Protein AF-D8KXJ3-F1 (afdb_monomer)

Structure (mmCIF, N/CA/C/O backbone):
data_AF-D8KXJ3-F1
#
_entry.id   AF-D8KXJ3-F1
#
loop_
_atom_site.group_PDB
_atom_site.id
_atom_site.type_symbol
_atom_site.label_atom_id
_atom_site.label_alt_id
_atom_site.label_comp_id
_atom_site.label_asym_id
_atom_site.label_entity_id
_atom_site.label_seq_id
_atom_site.pdbx_PDB_ins_code
_atom_site.Cartn_x
_atom_site.Cartn_y
_atom_site.Cartn_z
_atom_site.occupancy
_atom_site.B_iso_or_equiv
_atom_site.auth_seq_id
_atom_site.auth_comp_id
_atom_site.auth_asym_id
_atom_site.auth_atom_id
_atom_site.pdbx_PDB_model_num
ATOM 1 N N . ARG A 1 1 ? 14.049 5.245 -15.340 1.00 63.22 1 ARG A N 1
ATOM 2 C CA . ARG A 1 1 ? 13.447 4.142 -14.550 1.00 63.22 1 ARG A C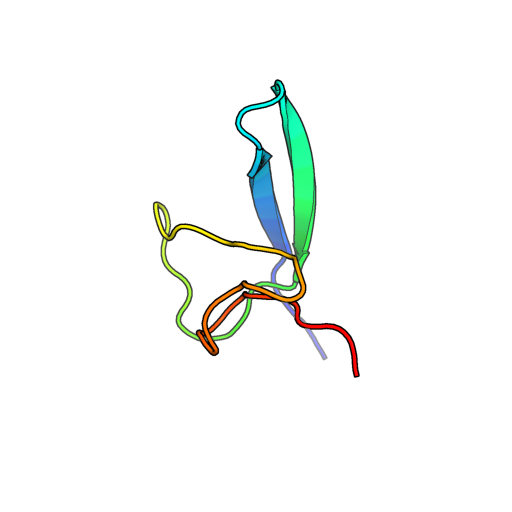A 1
ATOM 3 C C . ARG A 1 1 ? 12.062 4.633 -14.150 1.00 63.22 1 ARG A C 1
ATOM 5 O O . ARG A 1 1 ? 11.970 5.424 -13.226 1.00 63.22 1 ARG A O 1
ATOM 12 N N . ASN A 1 2 ? 11.032 4.289 -14.923 1.00 78.38 2 ASN A N 1
ATOM 13 C CA . ASN A 1 2 ? 9.685 4.839 -14.748 1.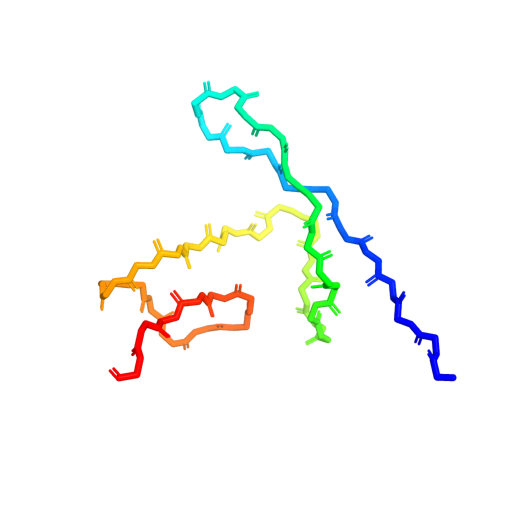00 78.38 2 ASN A CA 1
ATOM 14 C C . ASN A 1 2 ? 8.831 3.807 -14.016 1.00 78.38 2 ASN A C 1
ATOM 16 O O . ASN A 1 2 ? 8.813 2.646 -14.419 1.00 78.38 2 ASN A O 1
ATOM 20 N N . SER A 1 3 ? 8.169 4.219 -12.940 1.00 83.00 3 SER A N 1
ATOM 21 C CA . SER A 1 3 ? 7.203 3.392 -12.221 1.00 83.00 3 SER A CA 1
ATOM 22 C C . SER A 1 3 ? 5.871 4.117 -12.194 1.00 83.00 3 SER A C 1
ATOM 24 O O . SER A 1 3 ? 5.832 5.337 -12.044 1.00 83.00 3 SER A O 1
ATOM 26 N N . TYR A 1 4 ? 4.790 3.359 -12.322 1.00 88.31 4 TYR A N 1
ATOM 27 C CA . TYR A 1 4 ? 3.447 3.884 -12.136 1.00 88.31 4 TYR A CA 1
ATOM 28 C C . TYR A 1 4 ? 3.1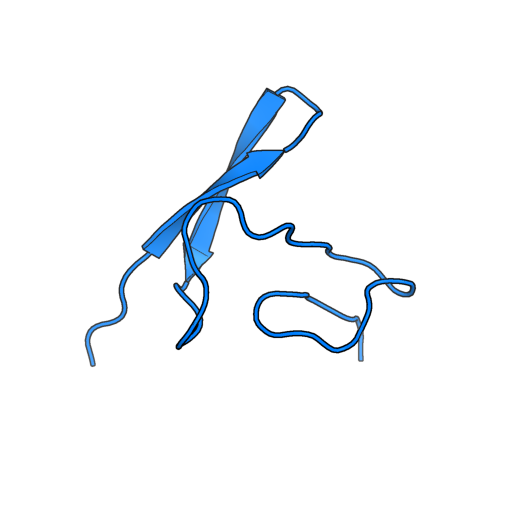47 4.046 -10.646 1.00 88.31 4 TYR A C 1
ATOM 30 O O . TYR A 1 4 ? 3.745 3.373 -9.798 1.00 88.31 4 TYR A O 1
ATOM 38 N N . ILE A 1 5 ? 2.209 4.936 -10.344 1.00 89.69 5 ILE A N 1
ATOM 39 C CA . ILE A 1 5 ? 1.647 5.118 -9.009 1.00 89.69 5 ILE A CA 1
ATOM 40 C C . ILE A 1 5 ? 0.170 4.732 -9.024 1.00 89.69 5 ILE A C 1
ATOM 42 O O . ILE A 1 5 ? -0.522 4.932 -10.022 1.00 89.69 5 ILE A O 1
ATOM 46 N N . CYS A 1 6 ? -0.304 4.187 -7.911 1.00 88.38 6 CYS A N 1
ATOM 47 C CA . CYS A 1 6 ? -1.706 3.868 -7.675 1.00 88.38 6 CYS A CA 1
ATOM 48 C C . CYS A 1 6 ? -2.268 4.786 -6.600 1.00 88.38 6 CYS A C 1
ATOM 50 O O . CYS A 1 6 ? -1.581 5.097 -5.627 1.00 88.38 6 CYS A O 1
ATOM 52 N N . LEU A 1 7 ? -3.536 5.158 -6.750 1.00 88.81 7 LEU A N 1
ATOM 53 C CA . LEU A 1 7 ? -4.312 5.795 -5.696 1.00 88.81 7 LEU A CA 1
ATOM 54 C C . LEU A 1 7 ? -4.984 4.711 -4.847 1.00 88.81 7 LEU A C 1
ATOM 56 O O . LEU A 1 7 ? -5.783 3.929 -5.356 1.00 88.81 7 LEU A O 1
ATOM 60 N N . VAL A 1 8 ? -4.678 4.687 -3.555 1.00 87.38 8 VAL A N 1
ATOM 61 C CA . VAL A 1 8 ? -5.292 3.802 -2.564 1.00 87.38 8 VAL A CA 1
ATOM 62 C C . VAL A 1 8 ? -6.247 4.623 -1.720 1.00 87.38 8 VAL A C 1
ATOM 64 O O . VAL A 1 8 ? -5.859 5.647 -1.158 1.00 87.38 8 VAL A O 1
ATOM 67 N N . SER A 1 9 ? -7.490 4.162 -1.620 1.00 89.44 9 SER A N 1
ATOM 68 C CA . SER A 1 9 ? -8.482 4.721 -0.708 1.00 89.44 9 SER A CA 1
ATOM 69 C C . SER 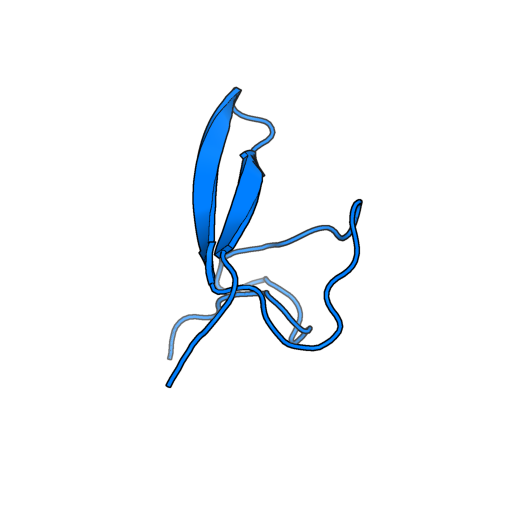A 1 9 ? -8.621 3.793 0.490 1.00 89.44 9 SER A C 1
ATOM 71 O O . SER A 1 9 ? -9.039 2.645 0.344 1.00 89.44 9 SER A O 1
ATOM 73 N N . TYR A 1 10 ? -8.281 4.282 1.675 1.00 85.69 10 TYR A N 1
ATOM 74 C CA . TYR A 1 10 ? -8.506 3.563 2.921 1.00 85.69 10 TYR A CA 1
ATOM 75 C C . TYR A 1 10 ? -9.966 3.701 3.352 1.00 85.69 10 TYR A C 1
ATOM 77 O O . TYR A 1 10 ? -10.644 4.675 3.015 1.00 85.69 10 TYR A O 1
ATOM 85 N N . LYS A 1 11 ? -10.448 2.741 4.150 1.00 85.00 11 LYS A N 1
ATOM 86 C CA . LYS A 1 11 ? -11.807 2.772 4.722 1.00 85.00 11 LYS A CA 1
ATOM 87 C C . LYS A 1 11 ? -12.075 4.020 5.569 1.00 85.00 11 LYS A C 1
ATOM 89 O O . LYS A 1 11 ? -13.219 4.426 5.711 1.00 85.00 11 LYS A O 1
ATOM 94 N N . ASN A 1 12 ? -11.016 4.632 6.085 1.00 85.19 12 ASN A N 1
ATOM 95 C CA . ASN A 1 12 ? -11.048 5.806 6.952 1.00 85.19 12 ASN A CA 1
ATOM 96 C C . ASN A 1 12 ? -11.374 7.101 6.178 1.00 85.19 12 ASN A C 1
ATOM 98 O O . ASN A 1 12 ? -11.531 8.150 6.789 1.00 85.19 12 ASN A O 1
ATOM 102 N N . GLY A 1 13 ? -11.428 7.042 4.841 1.00 87.75 13 GLY A N 1
ATOM 103 C CA . GLY A 1 13 ? -11.571 8.206 3.961 1.00 87.75 13 GLY A CA 1
ATOM 104 C C . GLY A 1 13 ? -10.236 8.777 3.473 1.00 87.75 13 GLY A C 1
ATOM 105 O O . GLY A 1 13 ? -10.216 9.560 2.523 1.00 87.75 13 GLY A O 1
ATOM 106 N N . ASP A 1 14 ? -9.119 8.344 4.061 1.00 90.06 14 ASP A N 1
ATOM 107 C CA . ASP A 1 14 ? -7.782 8.736 3.625 1.00 90.06 14 ASP A CA 1
ATOM 108 C C . ASP A 1 14 ? -7.450 8.186 2.241 1.00 90.06 14 ASP A C 1
ATOM 110 O O . ASP A 1 14 ? -7.663 7.009 1.937 1.00 90.06 14 ASP A O 1
ATOM 114 N N . LYS A 1 15 ? -6.837 9.034 1.418 1.00 90.44 15 LYS A N 1
ATOM 115 C CA . LYS A 1 15 ? -6.291 8.652 0.119 1.00 90.44 15 LYS A CA 1
ATOM 116 C C . LYS A 1 15 ? -4.777 8.766 0.162 1.00 90.44 15 LYS A C 1
ATOM 118 O O . LYS A 1 15 ? -4.249 9.808 0.540 1.00 90.44 15 LYS A O 1
ATOM 123 N N . LYS A 1 16 ? -4.070 7.714 -0.243 1.00 89.94 16 LYS A N 1
ATOM 124 C CA . LYS A 1 16 ? -2.607 7.736 -0.375 1.00 89.94 16 LYS A CA 1
ATOM 125 C C . LYS A 1 16 ? -2.192 7.255 -1.750 1.00 89.94 16 LYS A C 1
ATOM 127 O O . LYS A 1 16 ? -2.859 6.418 -2.349 1.00 89.94 16 LYS A O 1
ATOM 132 N N . TYR A 1 17 ? -1.066 7.767 -2.224 1.00 89.19 17 TYR A N 1
ATOM 133 C CA . TYR A 1 17 ? -0.415 7.232 -3.409 1.00 89.19 17 TYR A CA 1
ATOM 134 C C . TYR A 1 17 ? 0.641 6.217 -2.999 1.00 89.19 17 TYR A C 1
ATOM 136 O O . TYR A 1 17 ? 1.422 6.466 -2.081 1.00 89.19 17 TYR A O 1
ATOM 144 N N . ILE A 1 18 ? 0.670 5.086 -3.694 1.00 87.25 18 ILE A N 1
ATOM 145 C CA . ILE A 1 18 ? 1.719 4.076 -3.552 1.00 87.25 18 ILE A CA 1
ATOM 146 C C . ILE A 1 18 ? 2.349 3.804 -4.911 1.00 87.25 18 ILE A C 1
ATOM 148 O O . ILE A 1 18 ? 1.736 4.045 -5.952 1.00 87.25 18 ILE A O 1
ATOM 152 N N . LEU A 1 19 ? 3.563 3.263 -4.916 1.00 87.56 19 LEU A N 1
ATOM 153 C CA . LEU A 1 19 ? 4.138 2.711 -6.138 1.00 87.56 19 LEU A CA 1
ATOM 154 C C . LEU A 1 19 ? 3.334 1.484 -6.559 1.00 87.56 19 LEU A C 1
ATOM 156 O O . LEU A 1 19 ? 3.072 0.616 -5.732 1.00 87.56 19 LEU A O 1
ATOM 160 N N . HIS A 1 20 ? 2.971 1.411 -7.838 1.00 86.50 20 HIS A N 1
ATOM 161 C CA . HIS A 1 20 ? 2.239 0.283 -8.401 1.00 86.50 20 HIS A CA 1
ATOM 162 C C . HIS A 1 20 ? 3.120 -0.977 -8.352 1.00 86.50 20 HIS A C 1
ATOM 164 O O . HIS A 1 20 ? 4.060 -1.097 -9.149 1.00 86.50 20 HIS A O 1
ATOM 170 N N . PRO A 1 21 ? 2.831 -1.962 -7.483 1.00 84.12 21 PRO A N 1
ATOM 171 C CA . PRO A 1 21 ? 3.546 -3.225 -7.494 1.00 84.12 21 PRO A CA 1
ATOM 172 C C . PRO A 1 21 ? 3.106 -4.038 -8.713 1.00 84.12 21 PRO A C 1
ATOM 174 O O . PRO A 1 21 ? 1.949 -4.002 -9.133 1.00 84.12 21 PRO A O 1
ATOM 177 N N . LYS A 1 22 ? 4.029 -4.770 -9.334 1.00 82.38 22 LYS A N 1
ATOM 178 C CA . LYS A 1 22 ? 3.718 -5.528 -10.552 1.00 82.38 22 LYS A CA 1
ATOM 179 C C . LYS A 1 22 ? 2.679 -6.621 -10.256 1.00 82.38 22 LYS A C 1
ATOM 181 O O . LYS A 1 22 ? 2.947 -7.528 -9.470 1.00 82.38 22 LYS A O 1
ATOM 186 N N . GLY A 1 23 ? 1.532 -6.563 -10.936 1.00 82.62 23 GLY A N 1
ATOM 187 C CA . GLY A 1 23 ? 0.448 -7.544 -10.800 1.00 82.62 23 GLY A CA 1
ATOM 188 C C . GLY A 1 23 ? -0.603 -7.219 -9.736 1.00 82.62 23 GLY A C 1
ATOM 189 O O . GLY A 1 23 ? -1.359 -8.116 -9.387 1.00 82.62 23 GLY A O 1
ATOM 190 N N . LEU A 1 24 ? -0.629 -5.983 -9.229 1.00 83.75 24 LEU A N 1
ATOM 191 C CA . LEU A 1 24 ? -1.761 -5.446 -8.474 1.00 83.75 24 LEU A CA 1
ATOM 192 C C . LEU A 1 24 ? -2.859 -4.992 -9.447 1.00 83.75 24 LEU A C 1
ATOM 194 O O . LEU A 1 24 ? -2.550 -4.321 -10.432 1.00 83.75 24 LEU A O 1
ATOM 198 N N . ASN A 1 25 ? -4.114 -5.343 -9.175 1.00 83.31 25 ASN A N 1
ATOM 199 C CA . ASN A 1 25 ? -5.274 -4.951 -9.970 1.00 83.31 25 ASN A CA 1
ATOM 200 C C . ASN A 1 25 ? -6.183 -3.980 -9.202 1.00 83.31 25 ASN A C 1
ATOM 202 O O . ASN A 1 25 ? -6.137 -3.858 -7.978 1.00 83.31 25 ASN A O 1
ATOM 206 N N . ILE A 1 26 ? -7.041 -3.275 -9.938 1.00 81.12 26 ILE A N 1
ATOM 207 C CA . ILE A 1 26 ? -8.041 -2.378 -9.349 1.00 81.12 26 ILE A CA 1
ATOM 208 C C . ILE A 1 26 ? -9.053 -3.222 -8.567 1.00 81.12 26 ILE A C 1
ATOM 210 O O . ILE A 1 26 ? -9.671 -4.123 -9.127 1.00 81.12 26 ILE A O 1
ATOM 214 N N . GLY A 1 27 ? -9.224 -2.909 -7.282 1.00 82.00 27 GLY A N 1
ATOM 215 C CA . GLY A 1 27 ? -10.090 -3.658 -6.367 1.00 82.00 27 GLY A CA 1
ATOM 216 C C . GLY A 1 27 ? -9.345 -4.626 -5.446 1.00 82.00 27 GLY A C 1
ATOM 217 O O . GLY A 1 27 ? -9.962 -5.143 -4.516 1.00 82.00 27 GLY A O 1
ATOM 218 N N . ASP A 1 28 ? -8.037 -4.827 -5.643 1.00 83.81 28 ASP A N 1
ATOM 219 C CA . ASP A 1 28 ? -7.229 -5.589 -4.692 1.00 83.81 28 ASP A CA 1
ATOM 220 C C . ASP A 1 28 ? -7.175 -4.893 -3.327 1.00 83.81 28 ASP A C 1
ATOM 222 O O . ASP A 1 28 ? -7.070 -3.666 -3.211 1.00 83.81 28 ASP A O 1
ATOM 226 N N . ILE A 1 29 ? -7.237 -5.708 -2.275 1.00 81.94 29 ILE A N 1
ATOM 227 C CA . ILE A 1 29 ? -7.192 -5.242 -0.891 1.00 81.94 29 ILE A CA 1
ATOM 228 C C . ILE A 1 29 ? -5.737 -5.195 -0.448 1.00 81.94 29 ILE A C 1
ATOM 230 O O . ILE A 1 29 ? -5.062 -6.221 -0.377 1.00 81.94 29 ILE A O 1
ATOM 234 N N . ILE A 1 30 ? -5.281 -3.994 -0.106 1.00 81.75 30 ILE A N 1
ATOM 235 C CA . ILE A 1 30 ? -3.927 -3.755 0.380 1.00 81.75 30 ILE A CA 1
ATOM 236 C C . ILE A 1 30 ? -3.977 -3.544 1.886 1.00 81.75 30 ILE A C 1
ATOM 238 O O . ILE A 1 30 ? -4.719 -2.694 2.385 1.00 81.75 30 ILE A O 1
ATOM 242 N N . LEU A 1 31 ? -3.164 -4.308 2.605 1.00 82.69 31 LEU A N 1
ATOM 243 C CA . LEU A 1 31 ? -3.030 -4.232 4.051 1.00 82.69 31 LEU A CA 1
ATOM 244 C C . LEU A 1 31 ? -1.589 -3.874 4.405 1.00 82.69 31 LEU A C 1
ATOM 246 O O . LEU A 1 31 ? -0.631 -4.409 3.849 1.00 82.69 31 LEU A O 1
ATOM 250 N N . SER A 1 32 ? -1.447 -2.947 5.344 1.00 81.69 32 SER A N 1
ATOM 251 C CA . SER A 1 32 ? -0.160 -2.540 5.895 1.00 81.69 32 SER A CA 1
ATOM 252 C C . SER A 1 32 ? -0.196 -2.816 7.387 1.00 81.69 32 SER A C 1
ATOM 254 O O . SER A 1 32 ? -1.003 -2.212 8.092 1.00 81.69 32 SER A O 1
ATOM 256 N N . GLY A 1 33 ? 0.650 -3.720 7.868 1.00 81.81 33 GLY A N 1
ATOM 257 C CA . GLY A 1 33 ? 0.672 -4.105 9.276 1.00 81.81 33 GLY A CA 1
ATOM 258 C C . GLY A 1 33 ? 1.381 -5.431 9.516 1.00 81.81 33 GLY A C 1
ATOM 259 O O . GLY A 1 33 ? 1.675 -6.169 8.582 1.00 81.81 33 GLY A O 1
ATOM 260 N N . ASN A 1 34 ? 1.635 -5.738 10.787 1.00 78.56 34 ASN A N 1
ATOM 261 C CA . ASN A 1 34 ? 2.340 -6.958 11.188 1.00 78.56 34 ASN A CA 1
ATOM 262 C C . ASN A 1 34 ? 1.532 -8.238 10.905 1.00 78.56 34 ASN A C 1
ATOM 264 O O . ASN A 1 34 ? 2.102 -9.291 10.654 1.00 78.56 34 ASN A O 1
ATOM 268 N N . GLU A 1 35 ? 0.202 -8.133 10.909 1.00 81.31 35 GLU A N 1
ATOM 269 C CA . GLU A 1 35 ? -0.723 -9.225 10.570 1.00 81.31 35 GLU A CA 1
ATOM 270 C C . GLU A 1 35 ? -1.097 -9.248 9.078 1.00 81.31 35 GLU A C 1
ATOM 272 O O . GLU A 1 35 ? -1.948 -10.033 8.657 1.00 81.31 35 GLU A O 1
ATOM 277 N N . ALA A 1 36 ? -0.5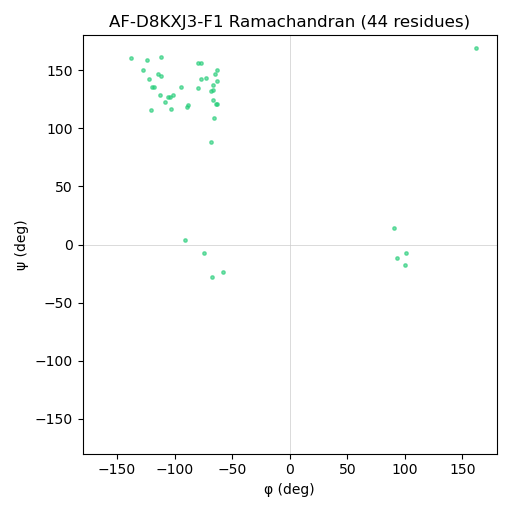07 -8.372 8.254 1.00 82.12 36 ALA A N 1
ATOM 278 C CA . ALA A 1 36 ? -0.813 -8.356 6.832 1.00 82.12 36 ALA A CA 1
ATOM 279 C C . ALA A 1 36 ? -0.268 -9.635 6.167 1.00 82.12 36 ALA A C 1
ATOM 281 O O . ALA A 1 36 ? 0.896 -9.989 6.367 1.00 82.12 36 ALA A O 1
ATOM 282 N N . PRO A 1 37 ? -1.071 -10.331 5.340 1.00 79.31 37 PRO A N 1
ATOM 283 C CA . PRO A 1 37 ? -0.599 -11.522 4.650 1.00 79.31 37 PRO A CA 1
ATOM 284 C C . PRO A 1 37 ? 0.517 -11.155 3.666 1.00 79.31 37 PRO A C 1
ATOM 286 O O . PRO A 1 37 ? 0.471 -10.089 3.045 1.00 79.31 37 PRO A O 1
ATOM 289 N N . ILE A 1 38 ? 1.489 -12.053 3.479 1.00 76.31 38 ILE A N 1
ATOM 290 C CA . ILE A 1 38 ? 2.555 -11.899 2.477 1.00 76.31 38 ILE A CA 1
ATOM 291 C C . ILE A 1 38 ? 1.923 -12.021 1.087 1.00 76.31 38 ILE A C 1
ATOM 293 O O . ILE A 1 38 ? 1.803 -13.100 0.511 1.00 76.31 38 IL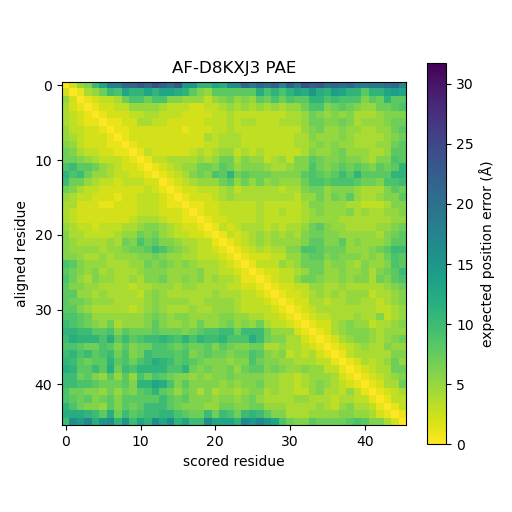E A O 1
ATOM 297 N N . SER A 1 39 ? 1.472 -10.886 0.567 1.00 76.31 39 SER A N 1
ATOM 298 C CA . SER A 1 39 ? 0.869 -10.749 -0.752 1.00 76.31 39 SER A CA 1
ATOM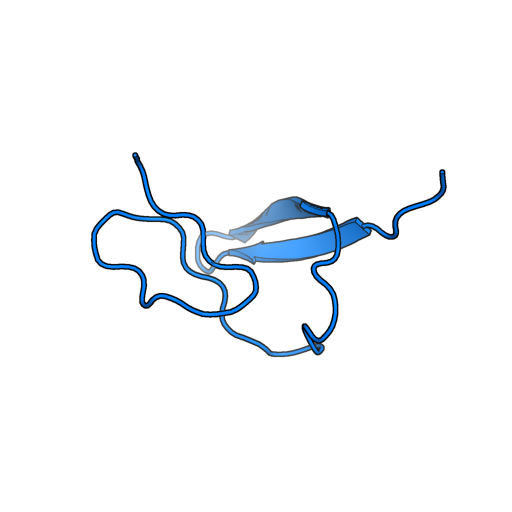 299 C C . SER A 1 39 ? 1.389 -9.490 -1.438 1.00 76.31 39 SER A C 1
ATOM 301 O O . SER A 1 39 ? 1.929 -8.577 -0.808 1.00 76.31 39 SER A O 1
ATOM 303 N N . LYS A 1 40 ? 1.245 -9.444 -2.762 1.00 76.06 40 LYS A N 1
ATOM 304 C CA . LYS A 1 40 ? 1.735 -8.344 -3.595 1.00 76.06 40 LYS A CA 1
ATOM 305 C C . LYS A 1 40 ? 1.019 -7.047 -3.212 1.00 76.06 40 LYS A C 1
ATOM 307 O O . LYS A 1 40 ? -0.195 -6.956 -3.328 1.00 76.06 40 LYS A O 1
ATOM 312 N N . GLY A 1 41 ? 1.789 -6.045 -2.793 1.00 77.06 41 GLY A N 1
ATOM 313 C CA . GLY A 1 41 ? 1.282 -4.732 -2.383 1.00 77.06 41 GLY A CA 1
ATOM 314 C C . GLY A 1 41 ? 1.179 -4.533 -0.871 1.00 77.06 41 GLY A C 1
ATOM 315 O O . GLY A 1 41 ? 1.155 -3.384 -0.437 1.00 77.06 41 GLY A O 1
ATOM 316 N N . ASN A 1 42 ? 1.197 -5.604 -0.073 1.00 83.06 42 ASN A N 1
ATOM 317 C CA . ASN A 1 42 ? 1.157 -5.490 1.382 1.00 83.06 42 ASN A CA 1
ATOM 318 C C . ASN A 1 42 ? 2.516 -5.072 1.947 1.00 83.06 42 ASN A C 1
ATOM 320 O O . ASN A 1 42 ? 3.565 -5.504 1.465 1.00 83.06 42 ASN A O 1
ATOM 324 N N . ALA A 1 43 ? 2.486 -4.233 2.979 1.00 79.75 43 ALA A N 1
ATOM 325 C CA . ALA A 1 43 ? 3.677 -3.769 3.678 1.00 79.75 43 ALA A CA 1
ATOM 326 C C . ALA A 1 43 ? 3.743 -4.414 5.066 1.00 79.75 43 ALA A C 1
ATOM 328 O O . A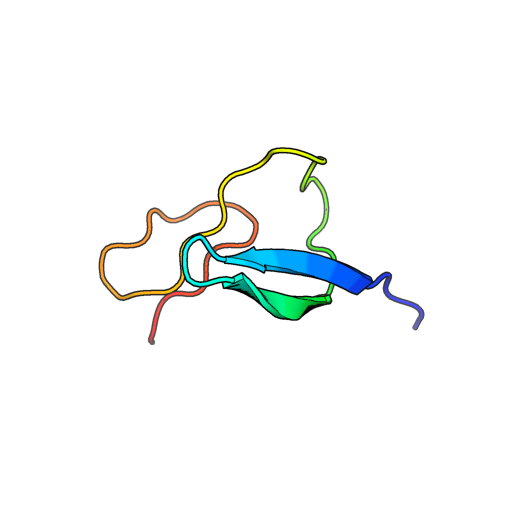LA A 1 43 ? 2.818 -4.263 5.868 1.00 79.75 43 ALA A O 1
ATOM 329 N N . ILE A 1 44 ? 4.843 -5.118 5.332 1.00 83.06 44 ILE A N 1
ATOM 330 C CA . ILE A 1 44 ? 5.117 -5.811 6.595 1.00 83.06 44 ILE A CA 1
ATOM 331 C C . ILE A 1 44 ? 6.379 -5.173 7.199 1.00 83.06 44 ILE A C 1
ATOM 333 O O . ILE A 1 44 ? 7.318 -4.895 6.445 1.00 83.06 44 ILE A O 1
ATOM 337 N N . PRO A 1 45 ? 6.402 -4.873 8.509 1.00 76.50 45 PRO A N 1
ATOM 338 C CA . PRO A 1 45 ? 7.621 -4.433 9.186 1.00 76.50 45 PRO A CA 1
ATOM 339 C C . PRO A 1 45 ? 8.697 -5.536 9.160 1.00 76.50 45 PRO A C 1
ATOM 341 O O . PRO A 1 45 ? 8.365 -6.719 9.102 1.00 76.50 45 PRO A O 1
ATOM 344 N N . LEU A 1 46 ? 9.974 -5.135 9.150 1.00 71.19 46 LEU A N 1
ATOM 345 C CA . LEU A 1 46 ? 11.123 -6.051 9.179 1.00 71.19 46 LEU A CA 1
ATOM 346 C C . LEU A 1 46 ? 11.332 -6.637 10.582 1.00 71.19 46 LEU A C 1
ATOM 348 O O . LEU A 1 46 ? 11.202 -5.852 11.550 1.00 71.19 46 LEU A O 1
#

Radius of gyration: 11.03 Å; Cα contacts (8 Å, |Δi|>4): 53; chains: 1; bounding box: 25×21×26 Å

Secondary structure (DSSP, 8-state):
----EEEEE-TTS-EEEEE--TT--TTPPP-BSTT--S-TT-B---

pLDDT: mean 82.93, std 5.33, range [63.22, 90.44]

Mean predicted aligned error: 5.42 Å

Sequence (46 aa):
RNSYICLVSYKNGDKKYILHPKGLNIGDIILSGNEAPISKGNAIPL

Organism: Tmesipteris elongata (NCBI:txid50272)

Foldseek 3Di:
DDWDWDWDQDPVRDIDIDTDFPPDDPPDDEEEECPGPPDTRHHHDD

InterPro domains:
  IPR012340 Nucleic acid-binding, OB-fold [G3DSA:2.40.50.140] (1-31)
  IPR012340 Nucleic acid-binding, OB-fold [SSF50249] (1-38)
  IPR022666 Large ribosomal subunit protein uL2, RNA-binding domain [PF00181] (1-32)

Nearest PDB structures (foldseek):
  4gad-assembly1_B  TM=6.003E-01  e=3.564E+00  Salmonella enterica subsp. enterica serovar Typhimurium str. LT2
  8yt8-assembly1_D  TM=6.008E-01  e=7.064E+00  Mus musculus
  9c3c-assembly1_d  TM=6.622E-01  e=9.944E+00  Oryctolagus cuniculus
  8yt8-assembly1_B  TM=5.538E-01  e=6.597E+00  Mus musculus
  6k1t-assembly1_A  TM=5.302E-01  e=7.564E+00  Francisella philomiragia subsp. philomiragia ATCC 25015

Solvent-accessible surface area (backbone atoms only — not comparable to full-atom values): 3250 Å² total; per-residue (Å²): 140,89,77,59,72,37,84,44,74,48,95,87,73,50,72,47,78,44,75,56,49,91,89,66,59,95,85,67,86,74,40,73,35,86,86,37,66,98,48,91,72,38,46,63,79,132

=== Feature glossary ===
The record interleaves many kinds of information about one protein. Here is each kind framed as the question it answers.

Q: What known structures does this most resemble?
A: Structural nearest neighbors (via Foldseek easy-search vs the PDB). Reported per hit: target PDB id, E-value, and alignment TM-score. A TM-score above ~0.5 is the conventional threshold for 'same fold'.

Q: Where is each backbone atom in 3D?
A: The mmCIF table is the protein's shape written out atom by atom. For each backbone N, Cα, C, and carbonyl O, it records an (x, y, z) coordinate triple in Å plus the residue type, chain letter, and residue number.

Q: What are the backbone torsion angles?
A: The φ/ψ torsion pair specifies the backbone conformation at each residue. φ rotates about the N–Cα bond, ψ about the Cα–C bond. Steric clashes forbid most of the (φ, ψ) plane — the allowed regions (α-helix basin, β-sheet basin, left-handed helix) are the Ramachandran-allowed regions.

Q: Which residues are buried vs exposed?
A: So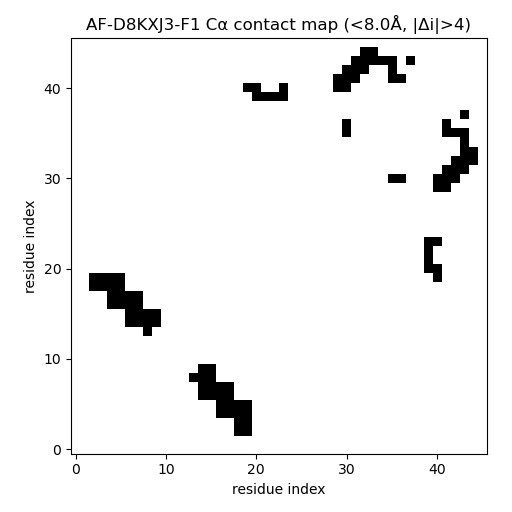lvent-accessible surface area (SASA) is the area in Å² traced out by the centre of a 1.4 Å probe sphere (a water molecule) rolled over the protein's van der Waals surface (Shrake–Rupley / Lee–Richards construction). Buried residues have near-zero SASA; fully exposed residues can exceed 200 Å². The total SASA scales roughly with the number of surface residues.

Q: How confident is the AlphaFold model at each residue?
A: pLDDT is the predicted lDDT-Cα score: AlphaFold's confidence that the local environment of each residue (all inter-atomic distances within 15 Å) is correctly placed. It is a per-residue number between 0 and 100, with higher meaning more reliable.

Q: What does the local fold look like, residue by residue?
A: 3Di is Foldseek's structural alphabet. Each residue is assigned one of twenty discrete states based on how its Cα sits relative to its spatial (not sequential) neighbors. Aligning 3Di strings finds structural homologs roughly as well as full 3D superposition, but orders of magnitude faster.

Q: How big and how compact is the whole molecule?
A: Radius of gyration (Rg) is the root-mean-square distance of Cα atoms from their centroid — a single number for overall size and compactness. A globular domain of N residues has Rg ≈ 2.2·N^0.38 Å; an extended or disordered chain has a much larger Rg. The Cα contact count is the number of residue pairs whose Cα atoms are within 8 Å and are more than four positions apart in sequence — a standard proxy for tertiary packing density. The bounding box is the smallest axis-aligned box enclosing all Cα atoms.

Q: Which residues are in helices, strands, or loops?
A: DSSP 8-state secondary structure assigns each residue one of H (α-helix), G (3₁₀-helix), I (π-helix), E (extended β-strand), B (isolated β-bridge), T (hydrogen-bonded turn), S (bend), or '-' (coil). The assignment is computed from backbone hydrogen-bond geometry via the Kabsch–Sander algorithm.

Q: How mobile is each atom in the crystal?
A: Crystallographic B-factors measure how much each atom's electron density is smeared out, in Å². They rise in mobile loops and surface residues and fall in the buried interior. In AlphaFold models this column is repurposed to hold pLDDT instead.

Q: What if only a Cα trace is available?
A: P-SEA three-state annotation labels each residue as helix, strand, or coil based purely on the geometry of the Cα trace. It serves as a fallback when the full backbone (and thus DSSP) is unavailable.

Q: What family and function is it annotated with?
A: Database cross-references. InterPro integrates a dozen domain/family signature databases into unified entries with residue-range hits. GO terms attach function/process/location labels with evidence codes. CATH codes position the fold in a four-level structural taxonomy. Organism is the NCBI-taxonomy species name.

Q: Are the domains correctly placed relative to each other?
A: Predicted Aligned Error (PAE) is an AlphaFold confidence matrix: entry (i, j) is the expected error in the position of residue j, in ångströms, when the prediction is superimposed on the true structure at residue i. Low PAE within a block of residues means that block is internally rigid and well-predicted; high PAE between two blocks means their relative placement is uncertain even if each block individually is confident.

Q: What do the diagnostic plots show?
A: Three diagnostic plots accompany the record. The Cα contact map visualizes the tertiary structure as a 2D adjacency matrix (8 Å cutoff, sequence-local contacts suppressed). The Ramachandran plot shows the distribution of backbone (φ, ψ) torsions, with points in the α and β basins reflecting secondary structure content. The PAE plot shows AlphaFold's inter-residue confidence as a color matrix.

Q: What is the amino-acid chain?
A: Primary structure: the covalent order of the twenty standard amino acids along the backbone. Two proteins with the same sequence will (almost always) fold to the same structure; two with 30% identity often share a fold but not the details.

Q: What do the rendered images show?
A: The six renders are orthographic views along the three Cartesian axes in both directions. Representation (cartoon, sticks, or surface) and color scheme (sequence-rainbow or by-chain) vary across proteins so the training set covers all the common visualization conventions.